Protein AF-T1BN28-F1 (afdb_monomer_lite)

Secondary structure (DSSP, 8-state):
-HHHHHHHHHHHHHHHHHHTTTT----HHHHHHHHHHHTTS---SS---SHHHHHHHHHHHHTSHHHHHHHHHS--

InterPro domains:
  IPR008948 L-Aspartase-like [SSF48557] (2-69)

Foldseek 3Di:
DVVLLVVLVVLLVVLLVQVVPPPDHDPQLNVQLSVLLCVQDPHDPDDDDCVRSSVSSSVCVVVVVSVVSSCVSDPD

Radius of gyration: 12.26 Å; cha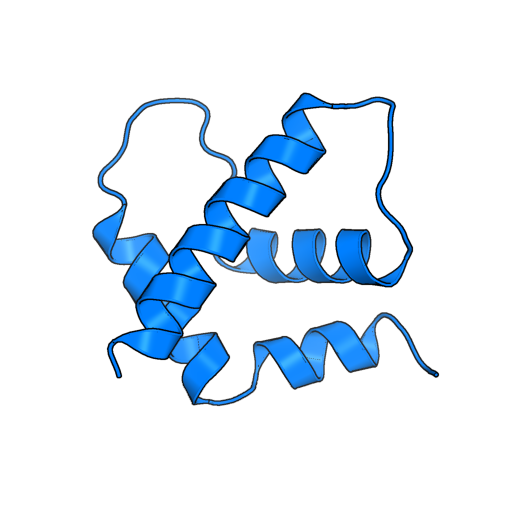ins: 1; bounding box: 34×19×31 Å

Organism: NCBI:txid410659

pLDDT: mean 95.95, std 5.12, range [61.94, 98.69]

Structure (mmCIF, N/CA/C/O backbone):
data_AF-T1BN28-F1
#
_entry.id   AF-T1BN28-F1
#
loop_
_atom_site.group_PDB
_atom_site.id
_atom_site.type_symbol
_atom_site.label_atom_id
_atom_site.label_alt_id
_atom_site.label_comp_id
_atom_site.label_asym_id
_atom_site.label_entity_id
_atom_site.label_seq_id
_atom_site.pdbx_PDB_ins_code
_atom_site.Cartn_x
_atom_site.Cartn_y
_atom_site.Cartn_z
_atom_site.occupancy
_atom_site.B_iso_or_equiv
_atom_site.auth_seq_id
_atom_site.auth_comp_id
_atom_site.auth_asym_id
_atom_site.auth_atom_id
_atom_site.pdbx_PDB_model_num
ATOM 1 N N . SER A 1 1 ? 7.297 2.478 -16.626 1.00 92.19 1 SER A N 1
ATOM 2 C CA . SER A 1 1 ? 7.068 3.874 -17.053 1.00 92.19 1 SER A CA 1
ATOM 3 C C . SER A 1 1 ? 7.000 4.768 -15.822 1.00 92.19 1 SER A C 1
ATOM 5 O O . SER A 1 1 ? 6.855 4.260 -14.712 1.00 92.19 1 SER A O 1
ATOM 7 N N . ASN A 1 2 ? 7.118 6.087 -15.990 1.00 96.81 2 ASN A N 1
ATOM 8 C CA . ASN A 1 2 ? 7.049 7.030 -14.867 1.00 96.81 2 ASN A CA 1
ATOM 9 C C . ASN A 1 2 ? 5.702 6.951 -14.133 1.00 96.81 2 ASN A C 1
ATOM 11 O O . ASN A 1 2 ? 5.671 6.976 -12.908 1.00 96.81 2 ASN A O 1
ATOM 15 N N . THR A 1 3 ? 4.605 6.750 -14.865 1.00 98.19 3 THR A N 1
ATOM 16 C CA . THR A 1 3 ? 3.254 6.672 -14.297 1.00 98.19 3 THR A CA 1
ATOM 17 C C . THR A 1 3 ? 3.093 5.522 -13.306 1.00 98.19 3 THR A C 1
ATOM 19 O O . THR A 1 3 ? 2.545 5.736 -12.233 1.00 98.19 3 THR A O 1
ATOM 22 N N . GLN A 1 4 ? 3.612 4.322 -13.603 1.00 98.38 4 GLN A N 1
ATOM 23 C CA . GLN A 1 4 ? 3.499 3.191 -12.665 1.00 98.38 4 GLN A CA 1
ATOM 24 C C . GLN A 1 4 ? 4.227 3.456 -11.344 1.00 98.38 4 GLN A C 1
ATOM 26 O O . GLN A 1 4 ? 3.745 3.047 -10.293 1.00 98.38 4 GLN A O 1
ATOM 31 N N . ARG A 1 5 ? 5.357 4.173 -11.378 1.00 98.62 5 ARG A N 1
ATOM 32 C CA . ARG A 1 5 ? 6.080 4.564 -10.160 1.00 98.62 5 ARG A CA 1
ATOM 33 C C . ARG A 1 5 ? 5.312 5.604 -9.361 1.00 98.62 5 ARG A C 1
ATOM 35 O O . ARG A 1 5 ? 5.177 5.441 -8.157 1.00 98.62 5 ARG A O 1
ATOM 42 N N . VAL A 1 6 ? 4.780 6.631 -10.026 1.00 98.56 6 VAL A N 1
ATOM 43 C CA . VAL A 1 6 ? 3.978 7.679 -9.374 1.00 98.56 6 VAL A CA 1
ATOM 44 C C . VAL A 1 6 ? 2.749 7.075 -8.693 1.00 98.56 6 VAL A C 1
ATOM 46 O O . VAL A 1 6 ? 2.551 7.292 -7.502 1.00 98.56 6 VAL A O 1
ATOM 49 N N . VAL A 1 7 ? 1.986 6.243 -9.407 1.00 98.38 7 VAL A N 1
ATOM 50 C CA . VAL A 1 7 ? 0.813 5.550 -8.845 1.00 98.38 7 VAL A CA 1
ATOM 51 C C . VAL A 1 7 ? 1.223 4.563 -7.745 1.00 98.38 7 VAL A C 1
ATOM 53 O O . VAL A 1 7 ? 0.531 4.426 -6.739 1.00 98.38 7 VAL A O 1
ATOM 56 N N . GLY A 1 8 ? 2.372 3.896 -7.884 1.00 98.44 8 GLY A N 1
ATOM 57 C CA . GLY A 1 8 ? 2.905 3.021 -6.841 1.00 98.44 8 GLY A CA 1
ATOM 58 C C . GLY A 1 8 ? 3.254 3.766 -5.550 1.00 98.44 8 GLY A C 1
ATOM 59 O O . GLY A 1 8 ? 2.910 3.296 -4.468 1.00 98.44 8 GLY A O 1
ATOM 60 N N . ILE A 1 9 ? 3.880 4.943 -5.656 1.00 98.44 9 ILE A N 1
ATOM 61 C CA . ILE A 1 9 ? 4.170 5.821 -4.512 1.00 98.44 9 ILE A CA 1
ATOM 62 C C . ILE A 1 9 ? 2.868 6.247 -3.833 1.00 98.44 9 ILE A C 1
ATOM 64 O O . ILE A 1 9 ? 2.748 6.115 -2.616 1.00 98.44 9 ILE A O 1
ATOM 68 N N . GLU A 1 10 ? 1.890 6.714 -4.612 1.00 98.69 10 GLU A N 1
ATOM 69 C CA . GLU A 1 10 ? 0.578 7.107 -4.096 1.00 98.69 10 GLU A CA 1
ATOM 70 C C . GLU A 1 10 ? -0.067 5.968 -3.303 1.00 98.69 10 GLU A C 1
ATOM 72 O O . GLU A 1 10 ? -0.506 6.175 -2.173 1.00 98.69 10 GLU A O 1
ATOM 77 N N . TRP A 1 11 ? -0.067 4.750 -3.846 1.00 98.56 11 TRP A N 1
ATOM 78 C CA . TRP A 1 11 ? -0.680 3.606 -3.180 1.00 98.56 11 TRP A CA 1
ATOM 79 C C . TRP A 1 11 ? 0.042 3.209 -1.886 1.00 98.56 11 TRP A C 1
ATOM 81 O O . TRP A 1 11 ? -0.624 2.931 -0.887 1.00 98.56 11 TRP A O 1
ATOM 91 N N . ILE A 1 12 ? 1.382 3.242 -1.862 1.00 98.38 12 ILE A N 1
ATOM 92 C CA . ILE A 1 12 ? 2.174 3.003 -0.641 1.00 98.38 12 ILE A CA 1
ATOM 93 C C . ILE A 1 12 ? 1.787 4.008 0.453 1.00 98.38 12 ILE A C 1
ATOM 95 O O . ILE A 1 12 ? 1.500 3.610 1.586 1.00 98.38 12 ILE A O 1
ATOM 99 N N . VAL A 1 13 ? 1.739 5.297 0.106 1.00 97.94 13 VAL A N 1
ATOM 100 C CA . VAL A 1 13 ? 1.398 6.379 1.042 1.00 97.94 13 VAL A CA 1
ATOM 101 C C . VAL A 1 13 ? -0.056 6.270 1.502 1.00 97.94 13 VAL A C 1
ATOM 103 O O . VAL A 1 13 ? -0.328 6.362 2.698 1.00 97.94 13 VAL A O 1
ATOM 106 N N . ALA A 1 14 ? -0.991 6.016 0.587 1.00 98.06 14 ALA A N 1
ATOM 107 C CA . ALA A 1 14 ? -2.407 5.861 0.902 1.00 98.06 14 ALA A CA 1
ATOM 108 C C . ALA A 1 14 ? -2.665 4.661 1.826 1.00 98.06 14 ALA A C 1
ATOM 110 O O . ALA A 1 14 ? -3.476 4.764 2.747 1.00 98.06 14 ALA A O 1
ATOM 111 N N . GLY A 1 15 ? -1.953 3.546 1.624 1.00 97.62 15 GLY A N 1
ATOM 112 C CA . GLY A 1 15 ? -2.045 2.372 2.490 1.00 97.62 15 GLY A CA 1
ATOM 113 C C . GLY A 1 15 ? -1.610 2.676 3.924 1.00 97.62 15 GLY A C 1
ATOM 114 O O . GLY A 1 15 ? -2.352 2.393 4.864 1.00 97.62 15 GLY A O 1
ATOM 115 N N . GLN A 1 16 ? -0.462 3.339 4.086 1.00 96.81 16 GLN A N 1
ATOM 116 C CA . GLN A 1 16 ? 0.006 3.795 5.397 1.00 96.81 16 GLN A CA 1
ATOM 117 C C . GLN A 1 16 ? -0.983 4.785 6.036 1.00 96.81 16 GLN A C 1
ATOM 119 O O . GLN A 1 16 ? -1.321 4.659 7.210 1.00 96.81 16 GLN A O 1
ATOM 124 N N . ALA A 1 17 ? -1.484 5.758 5.269 1.00 96.75 17 ALA A N 1
ATOM 125 C CA . ALA A 1 17 ? -2.443 6.746 5.760 1.00 96.75 17 ALA A CA 1
ATOM 126 C C . ALA A 1 17 ? -3.759 6.100 6.225 1.00 96.75 17 ALA A C 1
ATOM 128 O O . ALA A 1 17 ? -4.343 6.543 7.213 1.00 96.75 17 ALA A O 1
ATOM 129 N N . LEU A 1 18 ? -4.222 5.046 5.547 1.00 97.31 18 LEU A N 1
ATOM 130 C CA . LEU A 1 18 ? -5.410 4.298 5.953 1.00 97.31 18 LEU A CA 1
ATOM 131 C C . LEU A 1 18 ? -5.189 3.574 7.291 1.00 97.31 18 LEU A C 1
ATOM 133 O O . LEU A 1 18 ? -6.046 3.634 8.171 1.00 97.31 18 LEU A O 1
ATOM 137 N N . GLU A 1 19 ? -4.027 2.946 7.477 1.00 96.75 19 GLU A N 1
ATOM 138 C CA . GLU A 1 19 ? -3.659 2.266 8.728 1.00 96.75 19 GLU A CA 1
ATOM 139 C C . GLU A 1 19 ? -3.480 3.239 9.902 1.00 96.75 19 GLU A C 1
ATOM 141 O O . GLU A 1 19 ? -3.878 2.935 11.024 1.00 96.75 19 GLU A O 1
ATOM 146 N N . LEU A 1 20 ? -2.954 4.440 9.660 1.00 96.50 20 LEU A N 1
ATOM 147 C CA . LEU A 1 20 ? -2.812 5.471 10.696 1.00 96.50 20 LEU A CA 1
ATOM 148 C C . LEU A 1 20 ? -4.154 6.060 11.162 1.00 96.50 20 LEU A C 1
ATOM 150 O O . LEU A 1 20 ? -4.203 6.750 12.176 1.00 96.50 20 LEU A O 1
ATOM 154 N N . ARG A 1 21 ?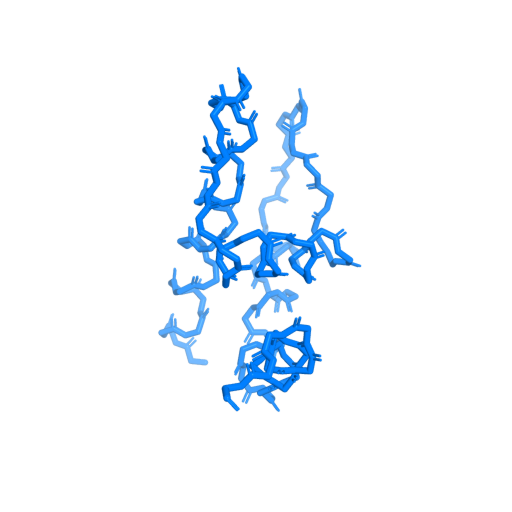 -5.249 5.793 10.443 1.00 96.56 21 ARG A N 1
ATOM 155 C CA . ARG A 1 21 ? -6.596 6.289 10.767 1.00 96.56 21 ARG A CA 1
ATOM 156 C C . ARG A 1 21 ? -7.469 5.284 11.514 1.00 96.56 21 ARG A C 1
ATOM 158 O O . ARG A 1 21 ? -8.647 5.567 11.745 1.00 96.56 21 ARG A O 1
ATOM 165 N N . ARG A 1 22 ? -6.937 4.120 11.899 1.00 95.56 22 ARG A N 1
ATOM 166 C CA . ARG A 1 22 ? -7.701 3.133 12.680 1.00 95.56 22 ARG A CA 1
ATOM 167 C C . ARG A 1 22 ? -8.247 3.782 13.974 1.00 95.56 22 ARG A C 1
ATOM 169 O O . ARG A 1 22 ? -7.551 4.599 14.573 1.00 95.56 22 ARG A O 1
ATOM 176 N N . PRO A 1 23 ? -9.494 3.466 14.391 1.00 96.31 23 PRO A N 1
ATOM 177 C CA . PRO A 1 23 ? -10.329 2.348 13.932 1.00 96.31 23 PRO A CA 1
ATOM 178 C C . PRO A 1 23 ? -11.166 2.617 12.667 1.00 96.31 23 PRO A C 1
ATOM 180 O O . PRO A 1 23 ? -11.925 1.741 12.254 1.00 96.31 23 PRO A O 1
ATOM 183 N N . LEU A 1 24 ? -11.041 3.783 12.017 1.00 97.12 24 LEU A N 1
ATOM 184 C CA . LEU A 1 24 ? -11.723 4.015 10.740 1.00 97.12 24 LEU A CA 1
ATOM 185 C C . LEU A 1 24 ? -11.224 3.023 9.684 1.00 97.12 24 LEU A C 1
ATOM 187 O O . LEU A 1 24 ? -10.037 2.700 9.622 1.00 97.12 24 LEU A O 1
ATOM 191 N N . SER A 1 25 ? -12.147 2.535 8.862 1.00 94.81 25 SER A N 1
ATOM 192 C CA . SER A 1 25 ? -11.857 1.580 7.793 1.00 94.81 25 SER A CA 1
ATOM 193 C C . SER A 1 25 ? -12.261 2.149 6.442 1.00 94.81 25 SER A C 1
ATOM 195 O O . SER A 1 25 ? -13.200 2.941 6.341 1.00 94.81 25 SER A O 1
ATOM 197 N N . GLY A 1 26 ? -11.523 1.765 5.408 1.00 95.75 26 GLY A N 1
ATOM 198 C CA . GLY A 1 26 ? -11.848 2.088 4.029 1.00 95.75 26 GLY A CA 1
ATOM 199 C C . GLY A 1 26 ? -13.039 1.273 3.528 1.00 95.75 26 GLY A C 1
ATOM 200 O O . GLY A 1 26 ? -13.524 0.350 4.183 1.00 95.75 26 GLY A O 1
ATOM 201 N N . GLY A 1 27 ? -13.503 1.591 2.319 1.00 96.06 27 GLY A N 1
ATOM 202 C CA . GLY A 1 27 ? -14.462 0.735 1.622 1.00 96.06 27 GLY A CA 1
ATOM 203 C C . GLY A 1 27 ? -13.862 -0.639 1.294 1.00 96.06 27 GLY A C 1
ATOM 204 O O . GLY A 1 27 ? -12.643 -0.811 1.282 1.00 96.06 27 GLY A O 1
ATOM 205 N N . ARG A 1 28 ? -14.719 -1.615 0.956 1.00 95.44 28 ARG A N 1
ATOM 206 C CA . ARG A 1 28 ? -14.316 -3.006 0.646 1.00 95.44 28 ARG A CA 1
ATOM 207 C C . ARG A 1 28 ? -13.141 -3.090 -0.341 1.00 95.44 28 ARG A C 1
ATOM 209 O O . ARG A 1 28 ? -12.187 -3.816 -0.084 1.00 95.44 28 ARG A O 1
ATOM 216 N N . GLY A 1 29 ? -13.198 -2.319 -1.431 1.00 96.00 29 GLY A N 1
ATOM 217 C CA . GLY A 1 29 ? -12.135 -2.251 -2.442 1.00 96.00 29 GLY A CA 1
ATOM 218 C C . GLY A 1 29 ? -10.822 -1.672 -1.914 1.00 96.00 29 GLY A C 1
ATOM 219 O O . GLY A 1 29 ? -9.759 -2.217 -2.192 1.00 96.00 29 GLY A O 1
ATOM 220 N N . SER A 1 30 ? -10.886 -0.611 -1.108 1.00 96.69 30 SER A N 1
ATOM 221 C CA . SER A 1 30 ? -9.700 0.012 -0.510 1.00 96.69 30 SER A CA 1
ATOM 222 C C . SER A 1 30 ? -9.017 -0.908 0.502 1.00 96.69 30 SER A C 1
ATOM 224 O O . SER A 1 30 ? -7.795 -0.996 0.508 1.00 96.69 30 SER A O 1
ATOM 226 N N . GLU A 1 31 ? -9.785 -1.633 1.319 1.00 97.62 31 GLU A N 1
ATOM 227 C CA . GLU A 1 31 ? -9.236 -2.611 2.269 1.00 97.62 31 GLU A CA 1
ATOM 228 C C . GLU A 1 31 ? -8.630 -3.829 1.554 1.00 97.62 31 GLU A C 1
ATOM 230 O O . GLU A 1 31 ? -7.588 -4.331 1.969 1.00 97.62 31 GLU A O 1
ATOM 235 N N . ALA A 1 32 ? -9.233 -4.283 0.449 1.00 97.31 32 ALA A N 1
ATOM 236 C CA . ALA A 1 32 ? -8.640 -5.317 -0.402 1.00 97.31 32 ALA A CA 1
ATOM 237 C C . ALA A 1 32 ? -7.330 -4.847 -1.045 1.00 97.31 32 ALA A C 1
ATOM 239 O O . ALA A 1 32 ? -6.320 -5.543 -0.985 1.00 97.31 32 ALA A O 1
ATOM 240 N N . ALA A 1 33 ? -7.307 -3.629 -1.591 1.00 97.81 33 ALA A N 1
ATOM 241 C CA . ALA A 1 33 ? -6.082 -3.037 -2.114 1.00 97.81 33 ALA A CA 1
ATOM 242 C C . ALA A 1 33 ? -5.006 -2.902 -1.022 1.00 97.81 33 ALA A C 1
ATOM 244 O O . ALA A 1 33 ? -3.850 -3.238 -1.263 1.00 97.81 33 ALA A O 1
ATOM 245 N N . LEU A 1 34 ? -5.359 -2.481 0.196 1.00 98.12 34 LEU A N 1
ATOM 246 C CA . LEU A 1 34 ? -4.409 -2.439 1.309 1.00 98.12 34 LEU A CA 1
ATOM 247 C C . LEU A 1 34 ? -3.824 -3.830 1.613 1.00 98.12 34 LEU A C 1
ATOM 249 O O . LEU A 1 34 ? -2.606 -3.954 1.736 1.00 98.12 34 LEU A O 1
ATOM 253 N N . ARG A 1 35 ? -4.651 -4.881 1.688 1.00 97.69 35 ARG A N 1
ATOM 254 C CA . ARG A 1 35 ? -4.162 -6.254 1.914 1.00 97.69 35 ARG A CA 1
ATOM 255 C C . ARG A 1 35 ? -3.203 -6.710 0.819 1.00 97.69 35 ARG A C 1
ATOM 257 O O . ARG A 1 35 ? -2.099 -7.149 1.130 1.00 97.69 35 ARG A O 1
ATOM 264 N N . VAL A 1 36 ? -3.583 -6.530 -0.446 1.00 98.00 36 VAL A N 1
ATOM 265 C CA . VAL A 1 36 ? -2.747 -6.893 -1.600 1.00 98.00 36 VAL A CA 1
ATOM 266 C C . VAL A 1 36 ? -1.412 -6.137 -1.589 1.00 98.00 36 VAL A C 1
ATOM 268 O O . VAL A 1 36 ? -0.365 -6.729 -1.848 1.00 98.00 36 VAL A O 1
ATOM 271 N N . LEU A 1 37 ? -1.414 -4.845 -1.244 1.00 98.25 37 LEU A N 1
ATOM 272 C CA . LEU A 1 37 ? -0.186 -4.063 -1.087 1.00 98.25 37 LEU A CA 1
ATOM 273 C C . LEU A 1 37 ? 0.717 -4.647 0.008 1.00 98.25 37 LEU A C 1
ATOM 275 O O . LEU A 1 37 ? 1.932 -4.759 -0.179 1.00 98.25 37 LEU A O 1
ATOM 279 N N . ARG A 1 38 ? 0.133 -5.040 1.145 1.00 97.88 38 ARG A N 1
ATOM 280 C CA . ARG A 1 38 ? 0.860 -5.548 2.318 1.00 97.88 38 ARG A CA 1
ATOM 281 C C . ARG A 1 38 ? 1.491 -6.923 2.106 1.00 97.88 38 ARG A C 1
ATOM 283 O O . ARG A 1 38 ? 2.455 -7.244 2.793 1.00 97.88 38 ARG A O 1
ATOM 290 N N . GLU A 1 39 ? 1.068 -7.675 1.089 1.00 96.81 39 GLU A N 1
ATOM 291 C CA . GLU A 1 39 ? 1.789 -8.873 0.627 1.00 96.81 39 GLU A CA 1
ATOM 292 C C . GLU A 1 39 ? 3.169 -8.550 0.024 1.00 96.81 39 GLU A C 1
ATOM 294 O O . GLU A 1 39 ? 4.022 -9.432 -0.084 1.00 96.81 39 GLU A O 1
ATOM 299 N N . LYS A 1 40 ? 3.396 -7.304 -0.415 1.00 96.94 40 LYS A N 1
ATOM 300 C CA . LYS A 1 40 ? 4.620 -6.881 -1.121 1.00 96.94 40 LYS A CA 1
ATOM 301 C C . LYS A 1 40 ? 5.402 -5.787 -0.405 1.00 96.94 40 LYS A C 1
ATOM 303 O O . LYS A 1 40 ? 6.616 -5.690 -0.596 1.00 96.94 40 LYS A O 1
ATOM 308 N N . VAL A 1 41 ? 4.730 -4.955 0.382 1.00 97.62 41 VAL A N 1
ATOM 309 C CA . VAL A 1 41 ? 5.320 -3.813 1.082 1.00 97.62 41 VAL A CA 1
ATOM 310 C C . VAL A 1 41 ? 4.887 -3.858 2.537 1.00 97.62 41 VAL A C 1
ATOM 312 O O . VAL A 1 41 ? 3.723 -3.612 2.847 1.00 97.62 41 VAL A O 1
ATOM 315 N N . ALA A 1 42 ? 5.829 -4.133 3.437 1.00 96.00 42 ALA A N 1
ATOM 316 C CA . ALA A 1 42 ? 5.572 -4.075 4.872 1.00 96.00 42 ALA A CA 1
ATOM 317 C C . ALA A 1 42 ? 5.190 -2.642 5.308 1.00 96.00 42 ALA A C 1
ATOM 319 O O . ALA A 1 42 ? 5.689 -1.682 4.703 1.00 96.00 42 ALA A O 1
ATOM 320 N N . PRO A 1 43 ? 4.346 -2.473 6.347 1.00 95.50 43 PRO A N 1
ATOM 321 C CA . PRO A 1 43 ? 4.105 -1.169 6.962 1.00 95.50 43 PRO A CA 1
ATOM 322 C C . PRO A 1 43 ? 5.417 -0.498 7.364 1.00 95.50 43 PRO A C 1
ATOM 324 O O . PRO A 1 43 ? 6.366 -1.165 7.782 1.00 95.50 43 PRO A O 1
ATOM 327 N N . TRP A 1 44 ? 5.481 0.823 7.232 1.00 93.81 44 TRP A N 1
ATOM 328 C CA . TRP A 1 44 ? 6.669 1.568 7.637 1.00 93.81 44 TRP A CA 1
ATOM 329 C C . TRP A 1 44 ? 6.514 1.992 9.094 1.00 93.81 44 TRP A C 1
ATOM 331 O O . TRP A 1 44 ? 5.639 2.789 9.425 1.00 93.81 44 TRP A O 1
ATOM 341 N N . SER A 1 45 ? 7.347 1.432 9.968 1.00 90.88 45 SER A N 1
ATOM 342 C CA . SER A 1 45 ? 7.436 1.806 11.387 1.00 90.88 45 SER A CA 1
ATOM 343 C C . SER A 1 45 ? 8.656 2.674 11.697 1.00 90.88 45 SER A C 1
ATOM 345 O O . SER A 1 45 ? 8.700 3.328 12.734 1.00 90.88 45 SER A O 1
ATOM 347 N N . GLN A 1 46 ? 9.644 2.664 10.805 1.00 93.56 46 GLN A N 1
ATOM 348 C CA . GLN A 1 46 ? 10.878 3.436 10.864 1.00 93.56 46 GLN A CA 1
ATOM 349 C C . GLN A 1 46 ? 11.279 3.824 9.442 1.00 93.56 46 GLN A C 1
ATOM 351 O O . GLN A 1 46 ? 10.820 3.210 8.470 1.00 93.56 46 GLN A O 1
ATOM 356 N N . ASP A 1 47 ? 12.158 4.812 9.329 1.00 94.19 47 ASP A N 1
ATOM 357 C CA . ASP A 1 47 ? 12.683 5.236 8.040 1.00 94.19 47 ASP A CA 1
ATOM 358 C C . ASP A 1 47 ? 13.478 4.118 7.361 1.00 94.19 47 ASP A C 1
ATOM 360 O O . ASP A 1 47 ? 14.294 3.419 7.967 1.00 94.19 47 ASP A O 1
ATOM 364 N N . ARG A 1 48 ? 13.239 3.967 6.059 1.00 94.31 48 ARG A N 1
ATOM 365 C CA . ARG A 1 48 ? 13.972 3.064 5.172 1.00 94.31 48 ARG A CA 1
ATOM 366 C C . ARG A 1 48 ? 13.975 3.615 3.755 1.00 94.31 48 ARG A C 1
ATOM 368 O O . ARG A 1 48 ? 13.131 4.431 3.394 1.00 94.31 48 ARG A O 1
ATOM 375 N N . SER A 1 49 ? 14.911 3.146 2.932 1.00 96.31 49 SER A N 1
ATOM 376 C CA . SER A 1 49 ? 14.937 3.534 1.520 1.00 96.31 49 SER A CA 1
ATOM 377 C C . SER A 1 49 ? 13.654 3.073 0.808 1.00 96.31 49 SER A C 1
ATOM 379 O O . SER A 1 49 ? 13.331 1.882 0.861 1.00 96.31 49 SER A O 1
ATOM 381 N N . PRO A 1 50 ? 12.943 3.971 0.100 1.00 96.25 50 PRO A N 1
ATOM 382 C CA . PRO A 1 50 ? 11.685 3.639 -0.563 1.00 96.25 50 PRO A CA 1
ATOM 383 C C . PRO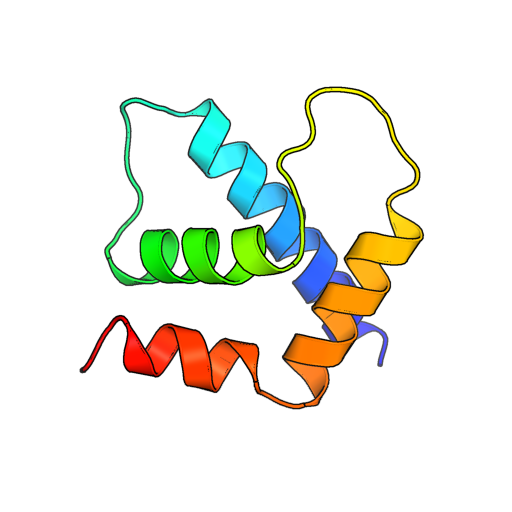 A 1 50 ? 11.882 2.910 -1.894 1.00 96.25 50 PRO A C 1
ATOM 385 O O . PRO A 1 50 ? 10.939 2.327 -2.424 1.00 96.25 50 PRO A O 1
ATOM 388 N N . ALA A 1 51 ? 13.093 2.952 -2.457 1.00 97.44 51 ALA A N 1
ATOM 389 C CA . ALA A 1 51 ? 13.351 2.570 -3.842 1.00 97.44 51 ALA A CA 1
ATOM 390 C C . ALA A 1 51 ? 12.909 1.131 -4.151 1.00 97.44 51 ALA A C 1
ATOM 392 O O . ALA A 1 51 ? 12.236 0.889 -5.150 1.00 97.44 51 ALA A O 1
ATOM 393 N N . ALA A 1 52 ? 13.223 0.182 -3.264 1.00 97.00 52 ALA A N 1
ATOM 394 C CA . ALA A 1 52 ? 12.874 -1.222 -3.465 1.00 97.00 52 ALA A CA 1
ATOM 395 C C . ALA A 1 52 ? 11.356 -1.470 -3.429 1.00 97.00 52 ALA A C 1
ATOM 397 O O . ALA A 1 52 ? 10.851 -2.307 -4.177 1.00 97.00 52 ALA A O 1
ATOM 398 N N . ASP A 1 53 ? 10.625 -0.748 -2.578 1.00 97.94 53 ASP A N 1
ATOM 399 C CA . ASP A 1 53 ? 9.169 -0.863 -2.497 1.00 97.94 53 ASP A CA 1
ATOM 400 C C . ASP A 1 53 ? 8.501 -0.217 -3.713 1.00 97.94 53 ASP A C 1
ATOM 402 O O . ASP A 1 53 ? 7.602 -0.817 -4.301 1.00 97.94 53 ASP A O 1
ATOM 406 N N . ILE A 1 54 ? 8.985 0.955 -4.141 1.00 98.44 54 ILE A N 1
ATOM 407 C CA . ILE A 1 54 ? 8.487 1.651 -5.333 1.00 98.44 54 ILE A CA 1
ATOM 408 C C . ILE A 1 54 ? 8.647 0.771 -6.573 1.00 98.44 54 ILE A C 1
ATOM 410 O O . ILE A 1 54 ? 7.678 0.594 -7.306 1.00 98.44 54 ILE A O 1
ATOM 414 N N . GLU A 1 55 ? 9.825 0.185 -6.805 1.00 98.31 55 GLU A N 1
ATOM 415 C CA . GLU A 1 55 ? 10.037 -0.667 -7.983 1.00 98.31 55 GLU A CA 1
ATOM 416 C C . GLU A 1 55 ? 9.193 -1.946 -7.923 1.00 98.31 55 GLU A C 1
ATOM 418 O O . GLU A 1 55 ? 8.604 -2.343 -8.929 1.00 98.31 55 GLU A O 1
ATOM 423 N N . ARG A 1 56 ? 9.053 -2.563 -6.741 1.00 98.06 56 ARG A N 1
ATOM 424 C CA . ARG A 1 56 ? 8.206 -3.753 -6.570 1.00 98.06 56 ARG A CA 1
ATOM 425 C C . ARG A 1 56 ? 6.740 -3.450 -6.872 1.00 98.06 56 ARG A C 1
ATOM 427 O O . ARG A 1 56 ? 6.080 -4.23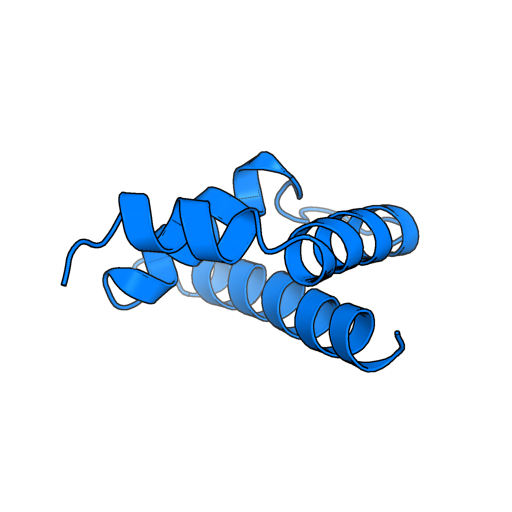9 -7.549 1.00 98.06 56 ARG A O 1
ATOM 434 N N . VAL A 1 57 ? 6.230 -2.320 -6.383 1.00 98.50 57 VAL A N 1
ATOM 435 C CA . VAL A 1 57 ? 4.842 -1.914 -6.626 1.00 98.50 57 VAL A CA 1
ATOM 436 C C . VAL A 1 57 ? 4.646 -1.484 -8.083 1.00 98.50 57 VAL A C 1
ATOM 438 O O . VAL A 1 57 ? 3.681 -1.896 -8.722 1.00 98.50 57 VAL A O 1
ATOM 441 N N . ALA A 1 58 ? 5.582 -0.727 -8.655 1.00 98.56 58 ALA A N 1
ATOM 442 C CA . ALA A 1 58 ? 5.516 -0.319 -10.055 1.00 98.56 58 ALA A CA 1
ATOM 443 C C . ALA A 1 58 ? 5.493 -1.526 -11.004 1.00 98.56 58 ALA A C 1
ATOM 445 O O . ALA A 1 58 ? 4.731 -1.518 -11.972 1.00 98.56 58 ALA A O 1
ATOM 446 N N . GLN A 1 59 ? 6.271 -2.573 -10.708 1.00 98.31 59 GLN A N 1
ATOM 447 C CA . GLN A 1 59 ? 6.2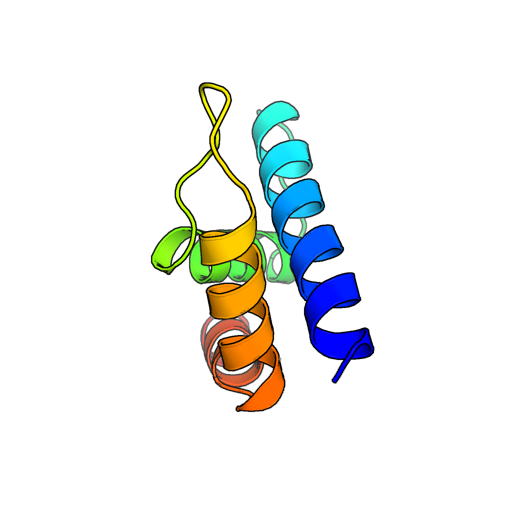80 -3.804 -11.495 1.00 98.31 59 GLN A CA 1
ATOM 448 C C . GLN A 1 59 ? 4.919 -4.510 -11.461 1.00 98.31 59 GLN A C 1
ATOM 450 O O . GLN A 1 59 ? 4.373 -4.807 -12.521 1.00 98.31 59 GLN A O 1
ATOM 455 N N . GLY A 1 60 ? 4.328 -4.694 -10.275 1.00 98.25 60 GLY A N 1
ATOM 456 C CA . GLY A 1 60 ? 3.021 -5.352 -10.155 1.00 98.25 60 GLY A CA 1
ATOM 457 C C . GLY A 1 60 ? 1.849 -4.534 -10.722 1.00 98.25 60 GLY A C 1
ATOM 458 O O . GLY A 1 60 ? 0.812 -5.083 -11.097 1.00 98.25 60 GLY A O 1
ATOM 459 N N . ILE A 1 61 ? 1.993 -3.205 -10.806 1.00 98.19 61 ILE A N 1
ATOM 460 C CA . ILE A 1 61 ? 1.054 -2.348 -11.547 1.00 98.19 61 ILE A CA 1
ATOM 461 C C . ILE A 1 61 ? 1.241 -2.564 -13.052 1.00 98.19 61 ILE A C 1
ATOM 463 O O . ILE A 1 61 ? 0.259 -2.676 -13.782 1.00 98.19 61 ILE A O 1
ATOM 467 N N . ALA A 1 62 ? 2.489 -2.616 -13.523 1.00 98.06 62 ALA A N 1
ATOM 468 C CA . ALA A 1 62 ? 2.807 -2.754 -14.940 1.00 98.06 62 ALA A CA 1
ATOM 469 C C . ALA A 1 62 ? 2.369 -4.106 -15.524 1.00 98.06 62 ALA A C 1
ATOM 471 O O . ALA A 1 62 ? 1.882 -4.139 -16.651 1.00 98.06 62 ALA A O 1
ATOM 472 N N . ASP A 1 63 ? 2.512 -5.197 -14.769 1.00 97.69 63 ASP A N 1
ATOM 473 C CA . ASP A 1 63 ? 2.084 -6.539 -15.191 1.00 97.69 63 ASP A CA 1
ATOM 474 C C . ASP A 1 63 ? 0.604 -6.847 -14.887 1.00 97.69 63 ASP A C 1
ATOM 476 O O . ASP A 1 63 ? 0.090 -7.894 -15.277 1.00 97.69 63 ASP A O 1
ATOM 480 N N . GLY A 1 64 ? -0.104 -5.929 -14.221 1.00 97.56 64 GLY A N 1
ATOM 481 C CA . GLY A 1 64 ? -1.527 -6.055 -13.905 1.00 97.56 64 GLY A CA 1
ATOM 482 C C . GLY A 1 64 ? -1.857 -7.062 -12.796 1.00 97.56 64 GLY A C 1
ATOM 483 O O . GLY A 1 64 ? -3.041 -7.234 -12.479 1.00 97.56 64 GLY A O 1
ATOM 484 N N . SER A 1 65 ? -0.856 -7.690 -12.169 1.00 97.44 65 SER A N 1
ATOM 485 C CA . SER A 1 65 ? -1.053 -8.700 -11.120 1.00 97.44 65 SER A CA 1
ATOM 486 C C . SER A 1 65 ? -1.843 -8.155 -9.931 1.00 97.44 65 SER A C 1
ATOM 488 O O . SER A 1 65 ? -2.744 -8.826 -9.424 1.00 97.44 65 SER A O 1
ATOM 490 N N . PHE A 1 66 ? -1.600 -6.907 -9.524 1.00 97.06 66 PHE A N 1
ATOM 491 C CA . PHE A 1 66 ? -2.358 -6.292 -8.432 1.00 97.06 66 PHE A CA 1
ATOM 492 C C . PHE A 1 66 ? -3.825 -6.072 -8.784 1.00 97.06 66 PHE A C 1
ATOM 494 O O . PHE A 1 66 ? -4.703 -6.395 -7.986 1.00 97.06 66 PHE A O 1
ATOM 501 N N . ALA A 1 67 ? -4.112 -5.584 -9.991 1.00 95.81 67 ALA A N 1
ATOM 502 C CA . ALA A 1 67 ? -5.486 -5.370 -10.434 1.00 95.81 67 ALA A CA 1
ATOM 503 C C . ALA A 1 67 ? -6.266 -6.690 -10.537 1.00 95.81 67 ALA A C 1
ATOM 505 O O . ALA A 1 67 ? -7.475 -6.711 -10.304 1.00 95.81 67 ALA A O 1
ATOM 506 N N . GLN A 1 68 ? -5.600 -7.792 -10.894 1.00 96.50 68 GLN A N 1
ATOM 507 C CA . GLN A 1 68 ? -6.196 -9.128 -10.872 1.00 96.50 68 GLN A CA 1
ATOM 508 C C . GLN A 1 68 ? -6.489 -9.585 -9.436 1.00 96.50 68 GLN A C 1
ATOM 510 O O . GLN A 1 68 ? -7.599 -10.032 -9.152 1.00 96.50 68 GLN A O 1
ATOM 515 N N . ARG A 1 69 ? -5.524 -9.432 -8.521 1.00 95.94 69 ARG A N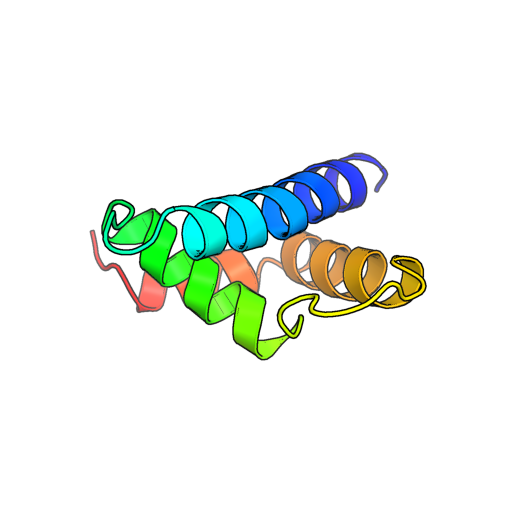 1
ATOM 516 C CA . ARG A 1 69 ? -5.664 -9.842 -7.115 1.00 95.94 69 ARG A CA 1
ATOM 517 C C . ARG A 1 69 ? -6.741 -9.057 -6.370 1.00 95.94 69 ARG A C 1
ATOM 519 O O . ARG A 1 69 ? -7.573 -9.673 -5.715 1.00 95.94 69 ARG A O 1
ATOM 526 N N . VAL A 1 70 ? -6.796 -7.735 -6.532 1.00 95.94 70 VAL A N 1
ATOM 527 C CA . VAL A 1 70 ? -7.833 -6.901 -5.897 1.00 95.94 70 VAL A CA 1
ATOM 528 C C . VAL A 1 70 ? -9.230 -7.273 -6.403 1.00 95.94 70 VAL A C 1
ATOM 530 O O . VAL A 1 70 ? -10.156 -7.390 -5.604 1.00 95.94 70 VAL A O 1
ATOM 533 N N . ARG A 1 71 ? -9.388 -7.523 -7.712 1.00 95.06 71 ARG A N 1
ATOM 534 C CA . ARG A 1 71 ? -10.668 -7.975 -8.288 1.00 95.06 71 ARG A CA 1
ATOM 535 C C . ARG A 1 71 ? -11.106 -9.342 -7.765 1.00 95.06 71 ARG A C 1
ATOM 537 O O . ARG A 1 71 ? -12.298 -9.555 -7.585 1.00 95.06 71 ARG A O 1
ATOM 544 N N . ALA A 1 72 ? -10.165 -10.246 -7.494 1.00 94.19 72 ALA A N 1
ATOM 545 C CA . ALA A 1 72 ? -10.481 -11.541 -6.897 1.00 94.19 72 ALA A CA 1
ATOM 546 C C . ALA A 1 72 ? -11.000 -11.420 -5.449 1.00 94.19 72 ALA A C 1
ATOM 548 O O . ALA A 1 72 ? -11.807 -12.240 -5.024 1.00 94.19 72 ALA A O 1
ATOM 549 N N . GLU A 1 73 ? -10.576 -10.396 -4.698 1.00 90.00 73 GLU A N 1
ATOM 550 C CA . GLU A 1 73 ? -11.046 -10.149 -3.325 1.00 90.00 73 GLU A CA 1
ATOM 551 C C . GLU A 1 73 ? -12.386 -9.405 -3.248 1.00 90.00 73 GLU A C 1
ATOM 553 O O . GLU A 1 73 ? -13.094 -9.495 -2.241 1.00 90.00 73 GLU A O 1
ATOM 558 N N . VAL A 1 74 ? -12.739 -8.647 -4.288 1.00 89.94 74 VAL A N 1
ATOM 559 C CA . VAL A 1 74 ? -13.987 -7.878 -4.350 1.00 89.94 74 VAL A CA 1
ATOM 560 C C . VAL A 1 74 ? -14.694 -8.169 -5.674 1.00 89.94 74 VAL A C 1
ATOM 562 O O . VAL A 1 74 ? -14.554 -7.390 -6.618 1.00 89.94 74 VAL A O 1
ATOM 565 N N . PRO A 1 75 ? -15.442 -9.286 -5.761 1.00 73.19 75 PRO A N 1
ATOM 566 C CA . PRO A 1 75 ? -16.270 -9.559 -6.926 1.00 73.19 75 PRO A CA 1
ATOM 567 C C . PRO A 1 75 ? -17.351 -8.477 -7.061 1.00 73.19 75 PRO A C 1
ATOM 569 O O . PRO A 1 75 ? -17.964 -8.081 -6.062 1.00 73.19 75 PRO A O 1
ATOM 572 N N . PHE A 1 76 ? -17.514 -7.986 -8.291 1.00 61.94 76 PHE A N 1
ATOM 573 C CA . PHE A 1 76 ? -18.577 -7.065 -8.698 1.00 61.94 76 PHE A CA 1
ATOM 574 C C . PHE A 1 76 ? -19.898 -7.808 -8.881 1.00 61.94 76 PHE A C 1
ATOM 576 O O . PHE A 1 76 ? -19.851 -8.952 -9.389 1.00 61.94 76 PHE A O 1
#

Sequence (76 aa):
SNTQRVVGIEWIVAGQALELRRPLSGGRGSEAALRVLREKVAPWSQDRSPAADIERVAQGIADGSFAQRVRAEVPF